Protein AF-A0A2V7C2C8-F1 (afdb_monomer)

Structure (mmCIF, N/CA/C/O backbone):
data_AF-A0A2V7C2C8-F1
#
_entry.id   AF-A0A2V7C2C8-F1
#
loop_
_atom_site.group_PDB
_atom_site.id
_atom_site.type_symbol
_atom_site.label_atom_id
_atom_site.label_alt_id
_atom_site.label_comp_id
_atom_site.label_asym_id
_atom_site.label_entity_id
_atom_site.label_seq_id
_atom_site.pdbx_PDB_ins_code
_atom_site.Cartn_x
_atom_site.Cartn_y
_atom_site.Cartn_z
_atom_site.occupancy
_atom_site.B_iso_or_equiv
_atom_site.auth_seq_id
_atom_site.auth_comp_id
_atom_site.auth_asym_id
_atom_site.auth_atom_id
_atom_site.pdbx_PDB_model_num
ATOM 1 N N . MET A 1 1 ? 6.332 11.105 14.407 1.00 65.50 1 MET A N 1
ATOM 2 C CA . MET A 1 1 ? 6.273 10.131 13.299 1.00 65.50 1 MET A CA 1
ATOM 3 C C . MET A 1 1 ? 6.713 8.803 13.878 1.00 65.50 1 MET A C 1
ATOM 5 O O . MET A 1 1 ? 7.589 8.826 14.725 1.00 65.50 1 MET A O 1
ATOM 9 N N . ASP A 1 2 ? 6.034 7.706 13.558 1.00 80.69 2 ASP A N 1
ATOM 10 C CA . ASP A 1 2 ? 6.266 6.426 14.240 1.00 80.69 2 ASP A CA 1
ATOM 11 C C . ASP A 1 2 ? 7.515 5.708 13.694 1.00 80.69 2 ASP A C 1
ATOM 13 O O . ASP A 1 2 ? 7.737 5.740 12.480 1.00 80.69 2 ASP A O 1
ATOM 17 N N . SER A 1 3 ? 8.295 5.022 14.538 1.00 82.50 3 SER A N 1
ATOM 18 C CA . SER A 1 3 ? 9.569 4.382 14.150 1.00 82.50 3 SER A CA 1
ATOM 19 C C . SER A 1 3 ? 9.413 3.354 13.022 1.00 82.50 3 SER A C 1
ATOM 21 O O . SER A 1 3 ? 10.295 3.199 12.172 1.00 82.50 3 SER A O 1
ATOM 23 N N . ALA A 1 4 ? 8.265 2.670 12.970 1.00 82.75 4 ALA A N 1
ATOM 24 C CA . ALA A 1 4 ? 7.927 1.751 11.883 1.00 82.75 4 ALA A CA 1
ATOM 25 C C . ALA A 1 4 ? 7.763 2.482 10.537 1.00 82.75 4 ALA A C 1
ATOM 27 O O . ALA A 1 4 ? 8.143 1.970 9.486 1.00 82.75 4 ALA A O 1
ATOM 28 N N . THR A 1 5 ? 7.242 3.709 10.573 1.00 84.44 5 THR A N 1
ATOM 29 C CA . THR A 1 5 ? 7.073 4.558 9.387 1.00 84.44 5 THR A CA 1
ATOM 30 C C . THR A 1 5 ? 8.417 5.076 8.882 1.00 84.44 5 THR A C 1
ATOM 32 O O . THR A 1 5 ? 8.663 5.079 7.679 1.00 84.44 5 THR A O 1
ATOM 35 N N . GLU A 1 6 ? 9.300 5.499 9.787 1.00 85.75 6 GLU A N 1
ATOM 36 C CA . GLU A 1 6 ? 10.638 5.984 9.427 1.00 85.75 6 GLU A CA 1
ATOM 37 C C . GLU A 1 6 ? 11.495 4.870 8.819 1.00 85.75 6 GLU A C 1
ATOM 39 O O . GLU A 1 6 ? 12.156 5.077 7.801 1.00 85.75 6 GLU A O 1
ATOM 44 N N . THR A 1 7 ? 11.412 3.664 9.386 1.00 86.31 7 THR A N 1
ATOM 45 C CA . THR A 1 7 ? 12.109 2.480 8.869 1.00 86.31 7 THR A CA 1
ATOM 46 C C . THR A 1 7 ? 11.600 2.108 7.477 1.00 86.31 7 THR A C 1
ATOM 48 O O . THR A 1 7 ? 12.404 1.888 6.574 1.00 86.31 7 THR A O 1
ATOM 51 N N . LEU A 1 8 ? 10.278 2.117 7.271 1.00 85.00 8 LEU A N 1
ATOM 52 C CA . LEU A 1 8 ? 9.682 1.851 5.962 1.00 85.00 8 LEU A CA 1
ATOM 53 C C . LEU A 1 8 ? 10.114 2.888 4.917 1.00 85.00 8 LEU A C 1
ATOM 55 O O . LEU A 1 8 ? 10.478 2.527 3.804 1.00 85.00 8 LEU A O 1
ATOM 59 N N . LEU A 1 9 ? 10.108 4.179 5.254 1.00 86.06 9 LEU A N 1
ATOM 60 C CA . LEU A 1 9 ? 10.527 5.219 4.311 1.00 86.06 9 LEU A CA 1
ATOM 61 C 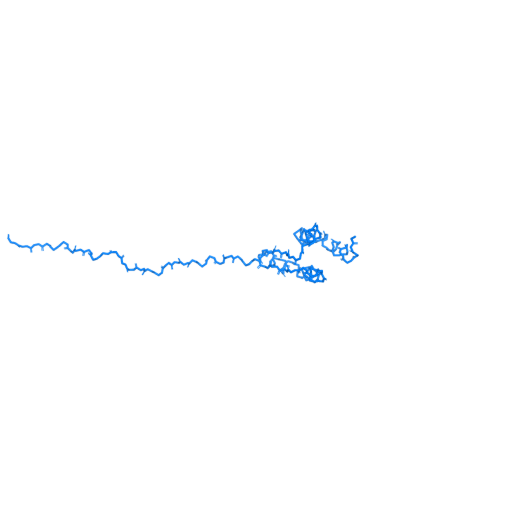C . LEU A 1 9 ? 12.008 5.134 3.948 1.00 86.06 9 LEU A C 1
ATOM 63 O O . LEU A 1 9 ? 12.352 5.426 2.804 1.00 86.06 9 LEU A O 1
ATOM 67 N N . ARG A 1 10 ? 12.858 4.722 4.892 1.00 84.94 10 ARG A N 1
ATOM 68 C CA . ARG A 1 10 ? 14.282 4.487 4.644 1.00 84.94 10 ARG A CA 1
ATOM 69 C C . ARG A 1 10 ? 14.502 3.292 3.718 1.00 84.94 10 ARG A C 1
ATOM 71 O O . ARG A 1 10 ? 15.325 3.368 2.814 1.00 84.94 10 ARG A O 1
ATOM 78 N N . ASP A 1 11 ? 13.740 2.217 3.900 1.00 82.88 11 ASP A N 1
ATOM 79 C CA . ASP A 1 11 ? 13.792 1.038 3.025 1.00 82.88 11 ASP A CA 1
ATOM 80 C C . ASP A 1 11 ? 13.317 1.358 1.592 1.00 82.88 11 ASP A C 1
ATOM 82 O O . ASP A 1 11 ? 13.898 0.917 0.595 1.00 82.88 11 ASP A O 1
ATOM 86 N N . LEU A 1 12 ? 12.308 2.231 1.487 1.00 81.50 12 LEU A N 1
ATOM 87 C CA . LEU A 1 12 ? 11.779 2.752 0.225 1.00 81.50 12 LEU A CA 1
ATOM 88 C C . LEU A 1 12 ? 12.661 3.823 -0.430 1.00 81.50 12 LEU A C 1
ATOM 90 O O . LEU A 1 12 ? 12.382 4.223 -1.560 1.00 81.50 12 LEU A O 1
ATOM 94 N N . GLU A 1 13 ? 13.713 4.299 0.234 1.00 74.62 13 GLU A N 1
ATOM 95 C CA . GLU A 1 13 ? 14.609 5.324 -0.309 1.00 74.62 13 GLU A CA 1
ATOM 96 C C . GLU A 1 13 ? 15.379 4.820 -1.544 1.00 74.62 13 GLU A C 1
ATOM 98 O O . GLU A 1 13 ? 15.704 5.602 -2.433 1.00 74.62 13 GLU A O 1
ATOM 103 N N . ALA A 1 14 ? 15.570 3.500 -1.639 1.00 67.00 14 ALA A N 1
ATOM 104 C CA . ALA A 1 14 ? 16.180 2.803 -2.772 1.00 67.00 14 ALA A CA 1
ATOM 105 C C . ALA A 1 14 ? 15.155 2.183 -3.755 1.00 67.00 14 ALA A C 1
ATOM 107 O O . ALA A 1 14 ? 15.517 1.325 -4.559 1.00 67.00 14 ALA A O 1
ATOM 108 N N . SER A 1 15 ? 13.877 2.562 -3.664 1.00 63.09 15 SER A N 1
ATOM 109 C CA . SER A 1 15 ? 12.746 1.984 -4.411 1.00 63.09 15 SER A CA 1
ATOM 110 C C . SER A 1 15 ? 12.119 3.011 -5.371 1.00 63.09 15 SER A C 1
ATOM 112 O O . SER A 1 15 ? 12.317 4.217 -5.176 1.00 63.09 15 SER A O 1
ATOM 114 N N . PRO A 1 16 ? 11.345 2.599 -6.400 1.00 64.81 16 PRO A N 1
ATOM 115 C CA . PRO A 1 16 ? 10.576 3.508 -7.248 1.00 64.81 16 PRO A CA 1
ATOM 116 C C . PRO A 1 16 ? 9.803 4.569 -6.454 1.00 64.81 16 PRO A C 1
ATOM 118 O O . PRO A 1 16 ? 9.095 4.285 -5.483 1.00 64.81 16 PRO A O 1
ATOM 121 N N . THR A 1 17 ? 9.923 5.818 -6.914 1.00 71.00 17 THR A N 1
ATOM 122 C CA . THR A 1 17 ? 9.422 7.038 -6.264 1.00 71.00 17 THR A CA 1
ATOM 123 C C . THR A 1 17 ? 7.935 6.970 -5.883 1.00 71.00 17 THR A C 1
ATOM 125 O O . THR A 1 17 ? 7.505 7.646 -4.947 1.00 71.00 17 THR A O 1
ATOM 128 N N . ASP A 1 18 ? 7.143 6.147 -6.568 1.00 80.81 18 ASP A N 1
ATOM 129 C CA . ASP A 1 18 ? 5.699 6.039 -6.367 1.00 80.81 18 ASP A CA 1
ATOM 130 C C . ASP A 1 18 ? 5.293 5.346 -5.055 1.00 80.81 18 ASP A C 1
ATOM 132 O O . ASP A 1 18 ? 4.362 5.817 -4.401 1.00 80.81 18 ASP A O 1
ATOM 136 N N . LEU A 1 19 ? 6.018 4.319 -4.583 1.00 84.94 19 LEU A N 1
ATOM 137 C CA . LEU A 1 19 ? 5.715 3.670 -3.292 1.00 84.94 19 LEU A CA 1
ATOM 138 C C . LEU A 1 19 ? 5.969 4.618 -2.114 1.00 84.94 19 LEU A C 1
ATOM 140 O O . LEU A 1 19 ? 5.164 4.718 -1.187 1.00 84.94 19 LEU A O 1
ATOM 144 N N . ARG A 1 20 ? 7.064 5.382 -2.174 1.00 86.38 20 ARG A N 1
ATOM 145 C CA . ARG A 1 20 ? 7.372 6.403 -1.165 1.00 86.38 20 ARG A CA 1
ATOM 146 C C . ARG A 1 20 ? 6.309 7.502 -1.154 1.00 86.38 20 ARG A C 1
ATOM 148 O O . ARG A 1 20 ? 5.830 7.882 -0.086 1.00 86.38 20 ARG A O 1
ATOM 155 N N . LYS A 1 21 ? 5.899 7.985 -2.333 1.00 84.25 21 LYS A N 1
ATOM 156 C CA . LYS A 1 21 ? 4.808 8.965 -2.469 1.00 84.25 21 LYS A CA 1
ATOM 157 C C . LYS A 1 21 ? 3.493 8.438 -1.895 1.00 84.25 21 LYS A C 1
ATOM 159 O O . LYS A 1 21 ? 2.775 9.211 -1.261 1.00 84.25 21 LYS A O 1
ATOM 164 N N . LEU A 1 22 ? 3.194 7.149 -2.066 1.00 84.94 22 LEU A N 1
ATOM 165 C CA . LEU A 1 22 ? 2.003 6.511 -1.505 1.00 84.94 22 LEU A CA 1
ATOM 166 C C . LEU A 1 22 ? 2.002 6.576 0.029 1.00 84.94 22 LEU A C 1
ATOM 168 O O . LEU A 1 22 ? 1.038 7.062 0.620 1.00 84.94 22 LEU A O 1
ATOM 172 N N . VAL A 1 23 ? 3.102 6.163 0.670 1.00 85.25 23 VAL A N 1
ATOM 173 C CA . VAL A 1 23 ? 3.252 6.194 2.138 1.00 85.25 23 VAL A CA 1
ATOM 174 C C . VAL A 1 23 ? 3.158 7.625 2.673 1.00 85.25 23 VAL A C 1
ATOM 176 O O . VAL A 1 23 ? 2.431 7.883 3.632 1.00 85.25 23 VAL A O 1
ATOM 179 N N . VAL A 1 24 ? 3.822 8.585 2.025 1.00 85.31 24 VAL A N 1
ATOM 180 C CA . VAL A 1 24 ? 3.743 10.007 2.407 1.00 85.31 24 VAL A CA 1
ATOM 181 C C . VAL A 1 24 ? 2.314 10.545 2.269 1.00 85.31 24 VAL A C 1
ATOM 183 O O . VAL A 1 24 ? 1.826 11.236 3.164 1.00 85.31 24 VAL A O 1
ATOM 186 N N . SER A 1 25 ? 1.606 10.179 1.199 1.00 83.19 25 SER A N 1
ATOM 187 C CA . SER A 1 25 ? 0.212 10.587 0.978 1.00 83.19 25 SER A CA 1
ATOM 188 C C . SER A 1 25 ? -0.739 9.988 2.020 1.00 83.19 25 SER A C 1
ATOM 190 O O . SER A 1 25 ? -1.661 10.668 2.474 1.00 83.19 25 SER A O 1
ATOM 192 N N . ALA A 1 26 ? -0.492 8.741 2.437 1.00 83.12 26 ALA A N 1
ATOM 193 C CA . ALA A 1 26 ? -1.222 8.068 3.510 1.00 83.12 26 ALA A CA 1
ATOM 194 C C . ALA A 1 26 ? -1.035 8.762 4.868 1.00 83.12 26 ALA A C 1
ATOM 196 O O . ALA A 1 26 ? -1.962 8.827 5.673 1.00 83.12 26 ALA A O 1
ATOM 197 N N . LEU A 1 27 ? 0.171 9.271 5.139 1.00 81.00 27 LEU A N 1
ATOM 198 C CA . LEU A 1 27 ? 0.494 9.997 6.371 1.00 81.00 27 LEU A CA 1
ATOM 199 C C . LEU A 1 27 ? -0.164 11.373 6.418 1.00 81.00 27 LEU A C 1
ATOM 201 O O . LEU A 1 27 ? -0.730 11.745 7.439 1.00 81.00 27 LEU A O 1
ATOM 205 N N . TRP A 1 28 ? -0.096 12.122 5.319 1.00 76.94 28 TRP A N 1
ATOM 206 C CA . TRP A 1 28 ? -0.470 13.537 5.306 1.00 76.94 28 TRP A CA 1
ATOM 207 C C . TRP A 1 28 ? -1.956 13.814 5.514 1.00 76.94 28 TRP A C 1
ATOM 209 O O . TRP A 1 28 ? -2.315 14.913 5.925 1.00 76.94 28 TRP A O 1
ATOM 219 N N . ARG A 1 29 ? -2.834 12.862 5.195 1.00 65.38 29 ARG A N 1
ATOM 220 C CA . ARG A 1 29 ? -4.285 13.087 5.250 1.00 65.38 29 ARG A CA 1
ATOM 221 C C . ARG A 1 29 ? -5.027 12.213 6.256 1.00 65.38 29 ARG A C 1
ATOM 223 O O . ARG A 1 29 ? -6.252 12.242 6.223 1.00 65.38 29 ARG A O 1
ATOM 230 N N . ASP A 1 30 ? -4.310 11.428 7.066 1.00 67.94 30 ASP A N 1
ATOM 231 C CA . ASP A 1 30 ? -4.893 10.406 7.954 1.00 67.94 30 ASP A CA 1
ATOM 232 C C . ASP A 1 30 ? -6.034 9.638 7.260 1.00 67.94 30 ASP A C 1
ATOM 234 O O . ASP A 1 30 ? -7.163 9.505 7.728 1.00 67.94 30 ASP A O 1
ATOM 238 N N . ARG A 1 31 ? -5.775 9.259 6.004 1.00 68.94 31 ARG A N 1
ATOM 239 C CA . ARG A 1 31 ? -6.807 8.708 5.134 1.00 68.94 31 ARG A CA 1
ATOM 240 C C . ARG A 1 31 ? -7.083 7.283 5.572 1.00 68.94 31 ARG A C 1
ATOM 242 O O . ARG A 1 31 ? -6.210 6.432 5.469 1.00 68.94 31 ARG A O 1
ATOM 249 N N . SER A 1 32 ? -8.332 7.008 5.923 1.00 79.69 32 SER A N 1
ATOM 250 C CA . SER A 1 32 ? -8.837 5.649 6.136 1.00 79.69 32 SER A CA 1
ATOM 251 C C . SER A 1 32 ? -8.925 4.823 4.847 1.00 79.69 32 SER A C 1
ATOM 253 O O . SER A 1 32 ? -9.123 3.612 4.903 1.00 79.69 32 SER A O 1
ATOM 255 N N . SER A 1 33 ? -8.778 5.446 3.673 1.00 82.81 33 SE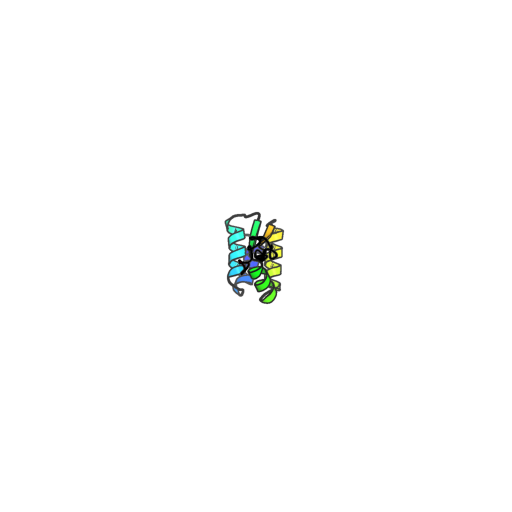R A N 1
ATOM 256 C CA . SER A 1 33 ? -8.790 4.757 2.381 1.00 82.81 33 SER A CA 1
ATOM 257 C C . SER A 1 33 ? -7.866 5.405 1.354 1.00 82.81 33 SER A C 1
ATOM 259 O O . SER A 1 33 ? -7.769 6.633 1.260 1.00 82.81 33 SER A O 1
ATOM 261 N N . ILE A 1 34 ? -7.195 4.565 0.566 1.00 86.19 34 ILE A N 1
ATOM 262 C CA . ILE A 1 34 ? -6.321 4.983 -0.529 1.00 86.19 34 ILE A CA 1
ATOM 263 C C . ILE A 1 34 ? -6.696 4.220 -1.782 1.00 86.19 34 ILE A C 1
ATOM 265 O O . ILE A 1 34 ? -6.816 2.996 -1.780 1.00 86.19 34 ILE A O 1
ATOM 269 N N . THR A 1 35 ? -6.852 4.969 -2.861 1.00 87.88 35 THR A N 1
ATOM 270 C CA . THR A 1 35 ? -7.178 4.435 -4.171 1.00 87.88 35 THR A CA 1
ATOM 271 C C . THR A 1 35 ? -5.906 4.296 -5.003 1.00 87.88 35 THR A C 1
ATOM 273 O O . THR A 1 35 ? -5.151 5.258 -5.130 1.00 87.88 35 THR A O 1
ATOM 276 N N . ILE A 1 36 ? -5.661 3.105 -5.549 1.00 88.00 36 ILE A N 1
ATOM 277 C CA . ILE A 1 36 ? -4.454 2.765 -6.312 1.00 88.00 36 ILE A CA 1
ATOM 278 C C . ILE A 1 36 ? -4.871 2.174 -7.656 1.00 88.00 36 ILE A C 1
ATOM 280 O O . ILE A 1 36 ? -5.703 1.273 -7.702 1.00 88.00 36 ILE A O 1
ATOM 284 N N . GLU A 1 37 ? -4.286 2.650 -8.751 1.00 87.38 37 GLU A N 1
ATOM 285 C CA . GLU A 1 37 ? -4.485 2.048 -10.072 1.00 87.38 37 GLU A CA 1
ATOM 286 C C . GLU A 1 37 ? -3.937 0.615 -10.098 1.00 87.38 37 GLU A C 1
ATOM 288 O O . GLU A 1 37 ? -2.812 0.358 -9.669 1.00 87.38 37 GLU A O 1
ATOM 293 N N . SER A 1 38 ? -4.709 -0.334 -10.628 1.00 86.50 38 SER A N 1
ATOM 294 C CA . SER A 1 38 ? -4.259 -1.734 -10.735 1.00 86.50 38 SER A CA 1
ATOM 295 C C . SER A 1 38 ? -3.006 -1.905 -11.592 1.00 86.50 38 SER A C 1
ATOM 297 O O . SER A 1 38 ? -2.231 -2.817 -11.329 1.00 86.50 38 SER A O 1
ATOM 299 N N . GLU A 1 39 ? -2.757 -1.019 -12.561 1.00 85.06 39 GLU A N 1
ATOM 300 C CA . GLU A 1 39 ? -1.502 -1.020 -13.321 1.00 85.06 39 GLU A CA 1
ATOM 301 C C . GLU A 1 39 ? -0.295 -0.705 -12.425 1.00 85.06 39 GLU A C 1
ATOM 303 O O . GLU A 1 39 ? 0.752 -1.340 -12.549 1.00 85.06 39 GLU A O 1
ATOM 308 N N . ALA A 1 40 ? -0.453 0.218 -11.470 1.00 86.25 40 ALA A N 1
ATOM 309 C CA . ALA A 1 40 ? 0.594 0.535 -10.504 1.00 86.25 40 ALA A CA 1
ATOM 310 C C . ALA A 1 40 ? 0.849 -0.647 -9.559 1.00 86.25 40 ALA A C 1
ATOM 312 O O . ALA A 1 40 ? 2.004 -1.000 -9.332 1.00 86.25 40 ALA A O 1
ATOM 313 N N . VAL A 1 41 ? -0.215 -1.310 -9.086 1.00 86.69 41 VAL A N 1
ATOM 314 C CA . VAL A 1 41 ? -0.096 -2.534 -8.274 1.00 86.69 41 VAL A CA 1
ATOM 315 C C . VAL A 1 41 ? 0.647 -3.622 -9.049 1.00 86.69 41 VAL A C 1
ATOM 317 O O . VAL A 1 41 ? 1.657 -4.121 -8.562 1.00 86.69 41 VAL A O 1
ATOM 320 N N . ALA A 1 42 ? 0.224 -3.920 -10.280 1.00 87.94 42 ALA A N 1
ATOM 321 C CA . ALA A 1 42 ? 0.859 -4.937 -11.117 1.00 87.94 42 ALA A CA 1
ATOM 322 C C . ALA A 1 42 ? 2.334 -4.615 -11.408 1.00 87.94 42 ALA A C 1
ATOM 324 O O . ALA A 1 42 ? 3.179 -5.510 -11.457 1.00 87.94 42 ALA A O 1
ATOM 325 N N . ARG A 1 43 ? 2.667 -3.328 -11.578 1.00 86.38 43 ARG A N 1
ATOM 326 C CA . ARG A 1 43 ? 4.052 -2.882 -11.728 1.00 86.38 43 ARG A CA 1
ATOM 327 C C . ARG A 1 43 ? 4.863 -3.154 -10.463 1.00 86.38 43 ARG A C 1
ATOM 329 O O . ARG A 1 43 ? 5.953 -3.700 -10.573 1.00 86.38 43 ARG A O 1
ATOM 336 N N . TRP A 1 44 ? 4.357 -2.801 -9.283 1.00 89.00 44 TRP A N 1
ATOM 337 C CA . TRP A 1 44 ? 5.083 -3.011 -8.026 1.00 89.00 44 TRP A CA 1
ATOM 338 C C . TRP A 1 44 ? 5.216 -4.486 -7.657 1.00 89.00 44 TRP A C 1
ATOM 340 O O . TRP A 1 44 ? 6.270 -4.890 -7.180 1.00 89.00 44 TRP A O 1
ATOM 350 N N . GLU A 1 45 ? 4.199 -5.302 -7.934 1.00 88.50 45 GLU A N 1
ATOM 351 C CA . GLU A 1 45 ? 4.275 -6.758 -7.771 1.00 88.50 45 GLU A CA 1
ATOM 352 C C . GLU A 1 45 ? 5.362 -7.387 -8.651 1.00 88.50 45 GLU A C 1
ATOM 354 O O . GLU A 1 45 ? 5.971 -8.380 -8.259 1.00 88.50 45 GLU A O 1
ATOM 359 N N . ARG A 1 46 ? 5.630 -6.807 -9.826 1.00 85.88 46 ARG A N 1
ATOM 360 C CA . ARG A 1 46 ? 6.653 -7.302 -10.752 1.00 85.88 46 ARG A CA 1
ATOM 361 C C . ARG A 1 46 ? 8.054 -6.774 -10.447 1.00 85.88 46 ARG A C 1
ATOM 363 O O . ARG A 1 46 ? 9.000 -7.552 -10.494 1.00 85.88 46 ARG A O 1
ATOM 370 N N . ASP A 1 47 ? 8.190 -5.472 -10.206 1.00 85.88 47 ASP A N 1
ATOM 371 C CA . ASP A 1 47 ? 9.490 -4.821 -9.998 1.00 85.88 47 ASP A CA 1
ATOM 372 C C . ASP A 1 47 ? 10.034 -5.075 -8.577 1.00 85.88 47 ASP A C 1
ATOM 374 O O . ASP A 1 47 ? 11.190 -5.460 -8.422 1.00 85.88 47 ASP A O 1
ATOM 378 N N . ASP A 1 48 ? 9.203 -4.927 -7.537 1.00 84.06 48 ASP A N 1
ATOM 379 C CA . ASP A 1 48 ? 9.632 -4.978 -6.131 1.00 84.06 48 ASP A CA 1
ATOM 380 C C . ASP A 1 48 ? 8.543 -5.593 -5.213 1.00 84.06 48 ASP A C 1
ATOM 382 O O . ASP A 1 48 ? 8.001 -4.917 -4.325 1.00 84.06 48 ASP A O 1
ATOM 386 N N . PRO A 1 49 ? 8.231 -6.899 -5.350 1.00 87.19 49 PRO A N 1
ATOM 387 C CA . PRO A 1 49 ? 7.150 -7.542 -4.594 1.00 87.19 49 PRO A CA 1
ATOM 388 C C . PRO A 1 49 ? 7.358 -7.494 -3.074 1.00 87.19 49 PRO A C 1
ATOM 390 O O . PRO A 1 49 ? 6.400 -7.362 -2.314 1.00 87.19 49 PRO A O 1
ATOM 393 N N . HIS A 1 50 ? 8.612 -7.556 -2.618 1.00 87.81 50 HIS A N 1
ATOM 394 C CA . HIS A 1 50 ? 8.952 -7.545 -1.192 1.00 87.81 50 HIS A CA 1
ATOM 395 C C . HIS A 1 50 ? 8.625 -6.192 -0.553 1.00 87.81 50 HIS A C 1
ATOM 397 O O . HIS A 1 50 ? 8.012 -6.127 0.512 1.00 87.81 50 HIS A O 1
ATOM 403 N N . ARG A 1 51 ? 8.986 -5.096 -1.227 1.00 86.19 51 ARG A N 1
ATOM 404 C CA . ARG A 1 51 ? 8.710 -3.743 -0.736 1.00 86.19 51 ARG A CA 1
ATOM 405 C C . ARG A 1 51 ? 7.231 -3.410 -0.826 1.00 86.19 51 ARG A C 1
ATOM 407 O O . ARG A 1 51 ? 6.696 -2.782 0.085 1.00 86.19 51 ARG A O 1
ATOM 414 N N . TRP A 1 52 ? 6.560 -3.862 -1.885 1.00 90.00 52 TRP A N 1
ATOM 415 C CA . TRP A 1 52 ? 5.113 -3.730 -1.993 1.00 90.00 52 TRP A CA 1
ATOM 416 C C . TRP A 1 52 ? 4.387 -4.425 -0.834 1.00 90.00 52 TRP A C 1
ATOM 418 O O . TRP A 1 52 ? 3.538 -3.804 -0.195 1.00 90.00 52 TRP A O 1
ATOM 428 N N . ALA A 1 53 ? 4.777 -5.656 -0.487 1.00 89.94 53 ALA A N 1
ATOM 429 C CA . ALA A 1 53 ? 4.212 -6.376 0.653 1.00 89.94 53 ALA A CA 1
ATOM 430 C C . ALA A 1 53 ? 4.415 -5.624 1.982 1.00 89.94 53 ALA A C 1
ATOM 432 O O . ALA A 1 53 ? 3.472 -5.493 2.764 1.00 89.94 53 ALA A O 1
ATOM 433 N N . SER A 1 54 ? 5.604 -5.055 2.214 1.00 90.25 54 SER A N 1
ATOM 434 C CA . SER A 1 54 ? 5.885 -4.235 3.404 1.00 90.25 54 SER A CA 1
ATOM 435 C C . SER A 1 54 ? 5.005 -2.983 3.480 1.00 90.25 54 SER A C 1
ATOM 437 O O . SER A 1 54 ? 4.472 -2.660 4.543 1.00 90.25 54 SER A O 1
ATOM 439 N N . VAL A 1 55 ? 4.797 -2.292 2.354 1.00 89.44 55 VAL A N 1
ATOM 440 C CA . VAL A 1 55 ? 3.903 -1.123 2.279 1.00 89.44 55 VAL A CA 1
ATOM 441 C C . VAL A 1 55 ? 2.451 -1.523 2.527 1.00 89.44 55 VAL A C 1
ATOM 443 O O . VAL A 1 55 ? 1.749 -0.847 3.279 1.00 89.44 55 VAL A O 1
ATOM 446 N N . GLN A 1 56 ? 2.000 -2.632 1.941 1.00 90.00 56 GLN A N 1
ATOM 447 C CA . GLN A 1 56 ? 0.646 -3.145 2.127 1.00 90.00 56 GLN A CA 1
ATOM 448 C C . GLN A 1 56 ? 0.385 -3.524 3.591 1.00 90.00 56 GLN A C 1
ATOM 450 O O . GLN A 1 56 ? -0.618 -3.098 4.162 1.00 90.00 56 GLN A O 1
ATOM 455 N N . ALA A 1 57 ? 1.307 -4.251 4.227 1.00 90.75 57 ALA A N 1
ATOM 456 C CA . ALA A 1 57 ? 1.209 -4.608 5.640 1.00 90.75 57 ALA A CA 1
ATOM 457 C C . ALA A 1 57 ? 1.161 -3.366 6.543 1.00 90.75 57 ALA A C 1
ATOM 459 O O . ALA A 1 57 ? 0.346 -3.294 7.465 1.00 90.75 57 ALA A O 1
ATOM 460 N N . TRP A 1 58 ? 1.984 -2.355 6.252 1.00 91.06 58 TRP A N 1
ATOM 461 C CA . TRP A 1 58 ? 1.981 -1.097 6.997 1.00 91.06 58 TRP A CA 1
ATOM 462 C C . TRP A 1 58 ? 0.668 -0.313 6.835 1.00 91.06 58 TRP A C 1
ATOM 464 O O . TRP A 1 58 ? 0.140 0.204 7.821 1.00 91.06 58 TRP A O 1
ATOM 474 N N . LEU A 1 59 ? 0.099 -0.262 5.623 1.00 88.81 59 LEU A N 1
ATOM 475 C CA . LEU A 1 59 ? -1.201 0.372 5.370 1.00 88.81 59 LEU A CA 1
ATOM 476 C C . LEU A 1 59 ? -2.322 -0.320 6.157 1.00 88.81 59 LEU A C 1
ATOM 478 O O . LEU A 1 59 ? -3.097 0.348 6.841 1.00 88.81 59 LEU A O 1
ATOM 482 N N . LEU A 1 60 ? -2.366 -1.653 6.117 1.00 87.81 60 LEU A N 1
ATOM 483 C CA . LEU A 1 60 ? -3.365 -2.448 6.834 1.00 87.81 60 LEU A CA 1
ATOM 484 C C . LEU A 1 60 ? -3.233 -2.313 8.356 1.00 87.81 60 LEU A C 1
ATOM 486 O O . LEU A 1 60 ? -4.243 -2.185 9.044 1.00 87.81 60 LEU A O 1
ATOM 490 N N . SER A 1 61 ? -2.005 -2.270 8.879 1.00 88.06 61 SER A N 1
ATOM 491 C CA . SER A 1 61 ? -1.733 -2.062 10.310 1.00 88.06 61 SER A CA 1
ATOM 492 C C . SER A 1 61 ? -2.283 -0.724 10.826 1.00 88.06 61 SER A C 1
ATOM 494 O O . SER A 1 61 ? -2.741 -0.627 11.962 1.00 88.06 61 SER A O 1
ATOM 496 N N . ARG A 1 62 ? -2.328 0.307 9.970 1.00 84.56 62 ARG A N 1
ATOM 497 C CA . ARG A 1 62 ? -2.944 1.610 10.282 1.00 84.56 62 ARG A CA 1
ATOM 498 C C . ARG A 1 62 ? -4.453 1.662 10.018 1.00 84.56 62 ARG A C 1
ATOM 500 O O . ARG A 1 62 ? -5.046 2.729 10.135 1.00 84.56 62 ARG A O 1
ATOM 507 N N . GLY A 1 63 ? -5.080 0.545 9.646 1.00 85.94 63 GLY A N 1
ATOM 508 C CA . GLY A 1 63 ? -6.504 0.495 9.307 1.00 85.94 63 GLY A CA 1
ATOM 509 C C . GLY A 1 63 ? -6.845 1.183 7.983 1.00 85.94 63 GLY A C 1
ATOM 510 O O . GLY A 1 63 ? -7.997 1.554 7.757 1.00 85.94 63 GLY A O 1
ATOM 511 N N . VAL A 1 64 ? -5.860 1.376 7.100 1.00 87.44 64 VAL A N 1
ATOM 512 C CA . VAL A 1 64 ? -6.077 1.998 5.793 1.00 87.44 64 VAL A CA 1
ATOM 513 C C . VAL A 1 64 ? -6.599 0.955 4.811 1.00 87.44 64 VAL A C 1
ATOM 515 O O . VAL A 1 64 ? -5.948 -0.049 4.528 1.00 87.44 64 VAL A O 1
ATOM 518 N N . THR A 1 65 ? -7.769 1.222 4.240 1.00 86.94 65 THR A N 1
ATOM 519 C CA . THR A 1 65 ? -8.374 0.381 3.205 1.00 86.94 65 THR A CA 1
ATOM 520 C C . THR A 1 65 ? -7.752 0.685 1.843 1.00 86.94 65 THR A C 1
ATOM 5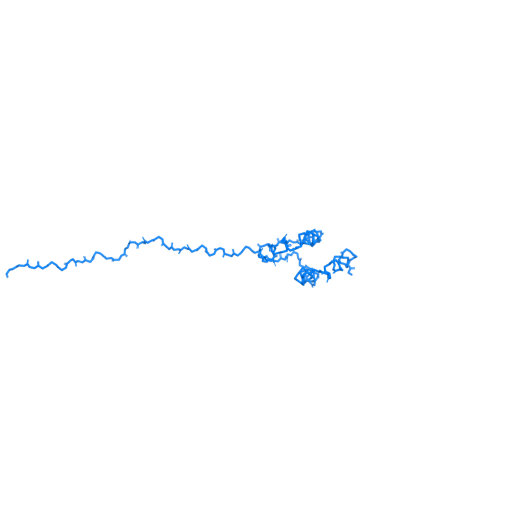22 O O . THR A 1 65 ? -7.798 1.821 1.367 1.00 86.94 65 THR A O 1
ATOM 525 N N . ILE A 1 66 ? -7.200 -0.334 1.186 1.00 87.56 66 ILE A N 1
ATOM 526 C CA . ILE A 1 66 ? -6.633 -0.211 -0.161 1.00 87.56 66 ILE A CA 1
ATOM 527 C C . ILE A 1 66 ? -7.728 -0.511 -1.187 1.00 87.56 66 ILE A C 1
ATOM 529 O O . ILE A 1 66 ? -8.236 -1.628 -1.260 1.00 87.56 66 ILE A O 1
ATOM 533 N N . MET A 1 67 ? -8.085 0.483 -1.996 1.00 87.12 67 MET A N 1
ATOM 534 C CA . MET A 1 67 ? -9.043 0.343 -3.089 1.00 87.12 67 MET A CA 1
ATOM 535 C C . MET A 1 67 ? -8.298 0.279 -4.417 1.00 87.12 67 MET A C 1
ATOM 537 O O . MET A 1 67 ? -7.742 1.277 -4.870 1.00 87.12 67 MET A O 1
ATOM 541 N N . VAL A 1 68 ? -8.303 -0.884 -5.061 1.00 87.38 68 VAL A N 1
ATOM 542 C CA . VAL A 1 68 ? -7.663 -1.043 -6.368 1.00 87.38 68 VAL A CA 1
ATOM 543 C C . VAL A 1 68 ? -8.639 -0.635 -7.473 1.00 87.38 68 VAL A C 1
ATOM 545 O O . VAL A 1 68 ? -9.679 -1.270 -7.660 1.00 87.38 68 VAL A O 1
ATOM 548 N N . LEU A 1 69 ? -8.303 0.414 -8.226 1.00 85.00 69 LEU A N 1
ATOM 549 C CA . LEU A 1 69 ? -9.018 0.781 -9.443 1.00 85.00 69 LEU A CA 1
ATOM 550 C C . LEU A 1 69 ? -8.657 -0.215 -10.532 1.00 85.00 69 LEU A C 1
ATOM 552 O O . LEU A 1 69 ? -7.550 -0.233 -11.076 1.00 85.00 69 LEU A O 1
ATOM 556 N N . ARG A 1 70 ? -9.620 -1.071 -10.857 1.00 76.56 70 ARG A N 1
ATOM 557 C CA . ARG A 1 70 ? -9.556 -1.847 -12.087 1.00 76.56 70 ARG A CA 1
ATOM 558 C C . ARG A 1 70 ? -9.747 -0.866 -13.249 1.00 76.56 70 ARG A C 1
ATOM 560 O O . ARG A 1 70 ? -10.708 -0.088 -13.183 1.00 76.56 70 ARG A O 1
ATOM 567 N N . PRO A 1 71 ? -8.903 -0.883 -14.304 1.00 65.06 71 PRO A N 1
ATOM 568 C CA . PRO A 1 71 ? -9.217 -0.154 -15.514 1.00 65.06 71 PRO A CA 1
ATOM 569 C C . PRO A 1 71 ? -10.614 -0.585 -15.906 1.00 65.06 71 PRO A C 1
ATOM 571 O O . PRO A 1 71 ? -10.951 -1.773 -15.869 1.00 65.06 71 PRO A O 1
ATOM 574 N N . ARG A 1 72 ? -11.455 0.396 -16.210 1.00 58.59 72 ARG A N 1
ATOM 575 C CA . ARG A 1 72 ? -12.780 0.124 -16.747 1.00 58.59 72 ARG A CA 1
ATOM 576 C C . ARG A 1 72 ? -12.480 -0.645 -18.013 1.00 58.59 72 ARG A C 1
ATOM 578 O O . ARG A 1 72 ? -11.962 -0.061 -18.960 1.00 58.59 72 ARG A O 1
ATOM 585 N N . SER A 1 73 ? -12.683 -1.959 -17.987 1.00 50.91 73 SER A N 1
ATOM 586 C CA . SER A 1 73 ? -12.712 -2.740 -19.202 1.00 50.91 73 SER A CA 1
ATOM 587 C C . SER A 1 73 ? -13.790 -2.041 -19.998 1.00 50.91 73 SER A C 1
ATOM 589 O O . SER A 1 73 ? -14.962 -2.092 -19.628 1.00 50.91 73 SER A O 1
ATOM 591 N N . SER A 1 74 ? -13.389 -1.264 -20.997 1.00 53.91 74 SER A N 1
ATOM 592 C CA . SER A 1 74 ? -14.277 -0.821 -22.044 1.00 53.91 74 SER A CA 1
ATOM 593 C C . SER A 1 74 ? -14.718 -2.121 -22.688 1.00 53.91 74 SER A C 1
ATOM 595 O O . SER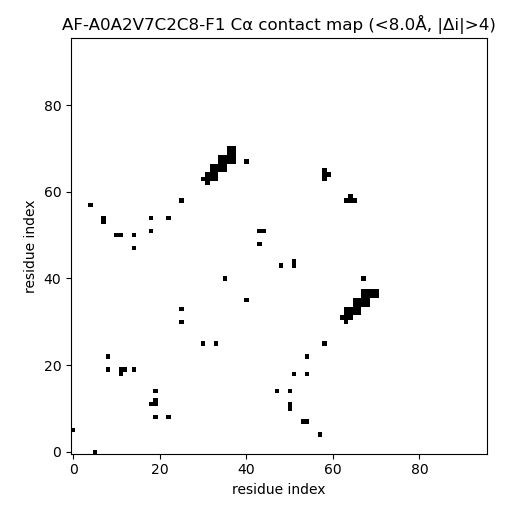 A 1 74 ? -14.108 -2.615 -23.630 1.00 53.91 74 SER A O 1
ATOM 597 N N . THR A 1 75 ? -15.741 -2.746 -22.104 1.00 55.81 75 THR A N 1
ATOM 598 C CA . THR A 1 75 ? -16.599 -3.666 -22.813 1.00 55.81 75 THR A CA 1
ATOM 599 C C . THR A 1 75 ? -17.087 -2.839 -23.975 1.00 55.81 75 THR A C 1
ATOM 601 O O . THR A 1 75 ? -17.963 -1.984 -23.835 1.00 55.81 75 THR A O 1
ATOM 604 N N . VAL A 1 76 ? -16.403 -3.023 -25.100 1.00 57.25 76 VAL A N 1
ATOM 605 C CA . VAL A 1 76 ? -16.903 -2.691 -26.410 1.00 57.25 76 VAL A CA 1
ATOM 606 C C . VAL A 1 76 ? -18.207 -3.468 -26.517 1.00 57.25 76 VAL A C 1
ATOM 608 O O . VAL A 1 76 ? -18.260 -4.637 -26.880 1.00 57.25 76 VAL A O 1
ATOM 611 N N . THR A 1 77 ? -19.295 -2.834 -26.096 1.00 55.59 77 THR A N 1
ATOM 612 C CA . THR A 1 77 ? -20.609 -3.196 -26.587 1.00 55.59 77 THR A CA 1
ATOM 613 C C . THR A 1 77 ? -20.604 -2.701 -28.021 1.00 55.59 77 THR A C 1
ATOM 615 O O . THR A 1 77 ? -21.095 -1.619 -28.325 1.00 55.59 77 THR A O 1
ATOM 618 N N . SER A 1 78 ? -19.985 -3.476 -28.914 1.00 59.09 78 SER A N 1
ATOM 619 C CA . SER A 1 78 ? -20.503 -3.547 -30.268 1.00 59.09 78 SER A CA 1
ATOM 620 C C . SER A 1 78 ? -21.950 -4.007 -30.094 1.00 59.09 78 SER A C 1
ATOM 622 O 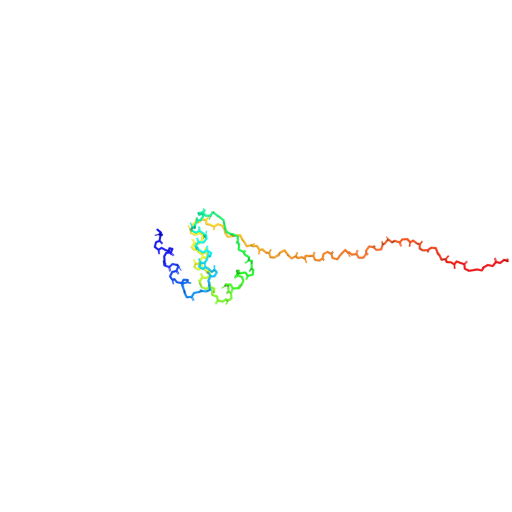O . SER A 1 78 ? -22.161 -5.110 -29.580 1.00 59.09 78 SER A O 1
ATOM 624 N N . PRO A 1 79 ? -22.960 -3.176 -30.406 1.00 66.12 79 PRO A N 1
ATOM 625 C CA . PRO A 1 79 ? -24.319 -3.683 -30.439 1.00 66.12 79 PRO A CA 1
ATOM 626 C C . PRO A 1 79 ? -24.331 -4.871 -31.415 1.00 66.12 79 PRO A C 1
ATOM 628 O O . PRO A 1 79 ? -23.700 -4.774 -32.474 1.00 66.12 79 PRO A O 1
ATOM 631 N N . PRO A 1 80 ? -24.995 -6.000 -31.092 1.00 55.66 80 PRO A N 1
ATOM 632 C CA . PRO A 1 80 ? -25.208 -7.023 -32.102 1.00 55.66 80 PRO A CA 1
ATOM 633 C C . PRO A 1 80 ? -25.932 -6.328 -33.249 1.00 55.66 80 PRO A C 1
ATOM 635 O O . PRO A 1 80 ? -26.863 -5.561 -32.993 1.00 55.66 80 PRO A O 1
ATOM 638 N N . ALA A 1 81 ? -25.452 -6.536 -34.474 1.00 59.97 81 ALA A N 1
ATOM 639 C CA . ALA A 1 81 ? -26.044 -6.012 -35.693 1.00 59.97 81 ALA A CA 1
ATOM 640 C C . ALA A 1 81 ? -27.565 -6.206 -35.644 1.00 59.97 81 ALA A C 1
ATOM 642 O O . ALA A 1 81 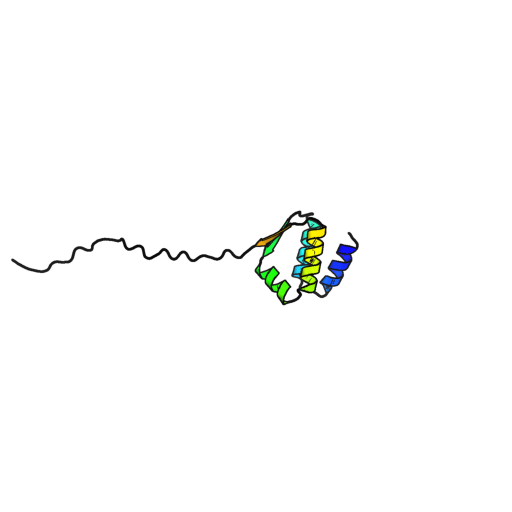? -28.079 -7.291 -35.911 1.00 59.97 81 ALA A O 1
ATOM 643 N N . ARG A 1 82 ? -28.294 -5.163 -35.238 1.00 49.03 82 ARG A N 1
ATOM 644 C CA . ARG A 1 82 ? -29.747 -5.178 -35.239 1.00 49.03 82 ARG A CA 1
ATOM 645 C C . ARG A 1 82 ? -30.151 -4.682 -36.611 1.00 49.03 82 ARG A C 1
ATOM 647 O O . ARG A 1 82 ? -30.336 -3.495 -36.844 1.00 49.03 82 ARG A O 1
ATOM 654 N N . THR A 1 83 ? -30.198 -5.643 -37.521 1.00 59.84 83 THR A N 1
ATOM 655 C CA . THR A 1 83 ? -31.192 -5.732 -38.585 1.00 59.84 83 THR A CA 1
ATOM 656 C C . THR A 1 83 ? -32.454 -4.942 -38.229 1.00 59.84 83 THR A C 1
ATOM 658 O O . THR A 1 83 ? -33.233 -5.386 -37.391 1.00 59.84 83 THR A O 1
ATOM 661 N N . SER A 1 84 ? -32.630 -3.752 -38.811 1.00 57.50 84 SER A N 1
ATOM 662 C CA . SER A 1 84 ? -33.919 -3.063 -39.015 1.00 57.50 84 SER A CA 1
ATOM 663 C C . SER A 1 84 ? -33.684 -1.652 -39.561 1.00 57.50 84 SER A C 1
ATOM 665 O O . SER A 1 84 ? -33.711 -0.683 -38.809 1.00 57.50 84 SER A O 1
ATOM 667 N N . GLN A 1 85 ? -33.511 -1.513 -40.876 1.00 49.75 85 GLN A N 1
ATOM 668 C CA . GLN A 1 85 ? -33.966 -0.291 -41.542 1.00 49.75 85 GLN A CA 1
ATOM 669 C C . GLN A 1 85 ? -34.503 -0.612 -42.944 1.00 49.75 85 GLN A C 1
ATOM 671 O O . GLN A 1 85 ? -33.757 -0.624 -43.912 1.00 49.75 85 GLN A O 1
ATOM 676 N N . GLY A 1 86 ? -35.817 -0.877 -42.987 1.00 50.44 86 GLY A N 1
ATOM 677 C CA . 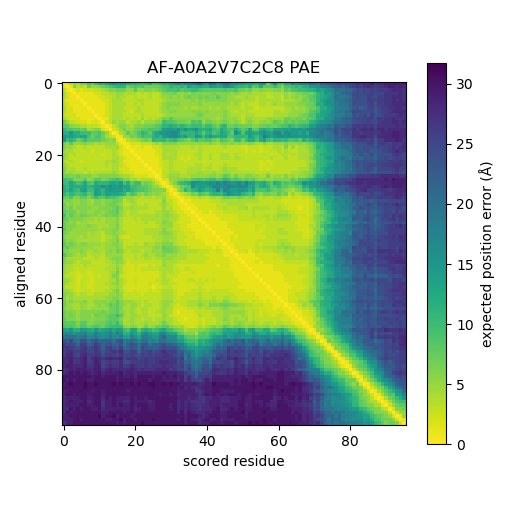GLY A 1 86 ? -36.700 -0.768 -44.156 1.00 50.44 86 GLY A CA 1
ATOM 678 C C . GLY A 1 86 ? -36.719 -1.959 -45.124 1.00 50.44 86 GLY A C 1
ATOM 679 O O . GLY A 1 86 ? -35.669 -2.307 -45.655 1.00 50.44 86 GLY A O 1
ATOM 680 N N . PRO A 1 87 ? -37.884 -2.567 -45.438 1.00 59.50 87 PRO A N 1
ATOM 681 C CA . PRO A 1 87 ? -38.000 -3.277 -46.702 1.00 59.50 87 PRO A CA 1
ATOM 682 C C . PRO A 1 87 ? -37.896 -2.223 -47.812 1.00 59.50 87 PRO A C 1
ATOM 684 O O . PRO A 1 87 ? -38.797 -1.404 -47.989 1.00 59.50 87 PRO A O 1
ATOM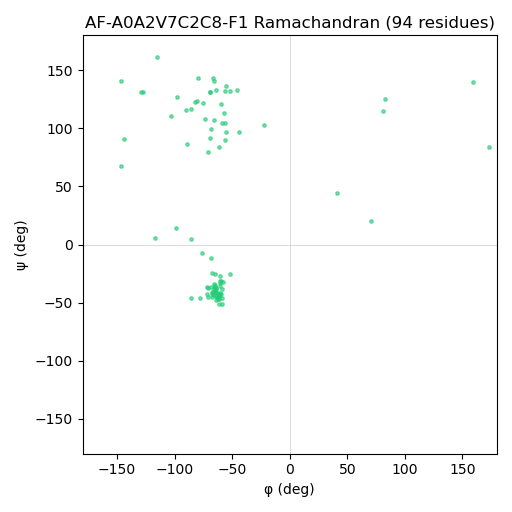 687 N N . GLU A 1 88 ? -36.766 -2.195 -48.510 1.00 57.84 88 GLU A N 1
ATOM 688 C CA . GLU A 1 88 ? -36.633 -1.483 -49.778 1.00 57.84 88 GLU A CA 1
ATOM 689 C C . GLU A 1 88 ? -37.666 -2.081 -50.755 1.00 57.84 88 GLU A C 1
ATOM 691 O O . GLU A 1 88 ? -37.661 -3.299 -50.964 1.00 57.84 88 GLU A O 1
ATOM 696 N N . PRO A 1 89 ? -38.609 -1.297 -51.311 1.00 69.75 89 PRO A N 1
ATOM 697 C CA . PRO A 1 89 ? -39.463 -1.811 -52.368 1.00 69.75 89 PRO A CA 1
ATOM 698 C C . PRO A 1 89 ? -38.595 -2.016 -53.619 1.00 69.75 89 PRO A C 1
ATOM 700 O O . PRO A 1 89 ? -37.856 -1.103 -53.995 1.00 69.75 89 PRO A O 1
ATOM 703 N N . PRO A 1 90 ? -38.661 -3.177 -54.295 1.00 71.62 90 PRO A N 1
ATOM 704 C CA . PRO A 1 90 ? -37.914 -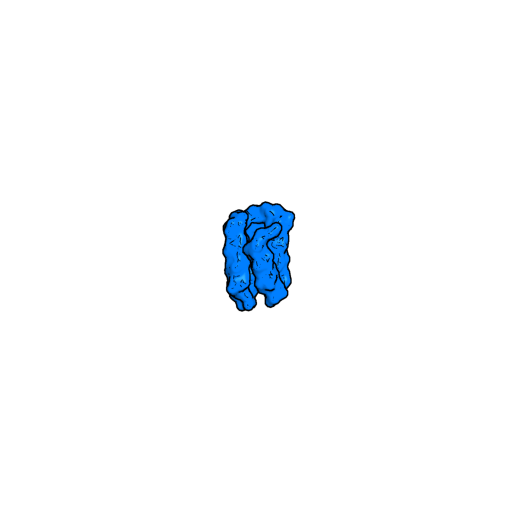3.354 -55.529 1.00 71.62 90 PRO A CA 1
ATOM 705 C C . PRO A 1 90 ? -38.475 -2.401 -56.596 1.00 71.62 90 PRO A C 1
ATOM 707 O O . PRO A 1 90 ? -39.701 -2.273 -56.710 1.00 71.62 90 PRO A O 1
ATOM 710 N N . PRO A 1 91 ? -37.635 -1.769 -57.436 1.00 59.19 91 PRO A N 1
ATOM 711 C CA . PRO A 1 91 ? -38.117 -1.190 -58.676 1.00 59.19 91 PRO A CA 1
ATOM 712 C C . PRO A 1 91 ? -38.512 -2.353 -59.593 1.00 59.19 91 PRO A C 1
ATOM 714 O O . PRO A 1 91 ? -37.691 -2.921 -60.312 1.00 59.19 91 PRO A O 1
ATOM 717 N N . ALA A 1 92 ? -39.781 -2.756 -59.526 1.00 54.22 92 ALA A N 1
ATOM 718 C CA . ALA A 1 92 ? -40.356 -3.702 -60.465 1.00 54.22 92 ALA A CA 1
ATOM 719 C C . ALA A 1 92 ? -40.434 -3.025 -61.838 1.00 54.22 92 ALA A C 1
ATOM 721 O O . ALA A 1 92 ? -41.325 -2.224 -62.121 1.00 54.22 92 ALA A O 1
ATOM 722 N N . GLY A 1 93 ? -39.456 -3.329 -62.684 1.00 63.66 93 GLY A N 1
ATOM 723 C CA . GLY A 1 93 ? -39.531 -3.033 -64.101 1.00 63.66 93 GLY A CA 1
ATOM 724 C C . GLY A 1 93 ? -40.622 -3.857 -64.796 1.00 63.66 93 GLY A C 1
ATOM 725 O O . GLY A 1 93 ? -40.762 -5.051 -64.546 1.00 63.66 93 GLY A O 1
ATOM 726 N N . MET A 1 94 ? -41.278 -3.194 -65.754 1.00 53.34 94 MET A N 1
ATOM 727 C CA . MET A 1 94 ? -41.978 -3.719 -66.941 1.00 53.34 94 MET A CA 1
ATOM 728 C C . MET A 1 94 ? -43.412 -4.278 -66.818 1.00 53.34 94 MET A C 1
ATOM 730 O O . MET A 1 94 ? -43.611 -5.390 -66.342 1.00 53.34 94 MET A O 1
ATOM 734 N N . ARG A 1 95 ? -44.385 -3.600 -67.461 1.00 44.50 95 ARG A N 1
ATOM 735 C CA . ARG A 1 95 ? -45.037 -3.983 -68.749 1.00 44.50 95 ARG A CA 1
ATOM 736 C C . ARG A 1 95 ? -46.407 -3.300 -68.934 1.00 44.50 95 ARG A C 1
ATOM 738 O O . ARG A 1 95 ? -47.201 -3.278 -68.000 1.00 44.50 95 ARG A O 1
ATOM 745 N N . GLY A 1 96 ? -46.692 -2.851 -70.162 1.00 47.38 96 GLY A N 1
ATOM 746 C CA . GLY A 1 96 ? -48.006 -2.389 -70.627 1.00 47.38 96 GLY A CA 1
ATOM 747 C C . GLY A 1 96 ? -47.890 -1.464 -71.820 1.00 47.38 96 GLY A C 1
ATOM 748 O O . GLY A 1 96 ? -48.023 -0.247 -71.593 1.00 47.38 96 GLY A O 1
#

Radius of gyration: 27.32 Å; Cα contacts (8 Å, |Δi|>4): 57; chains: 1; bounding box: 64×21×85 Å

Foldseek 3Di:
DDPLLVVLLVVCVPPPPVLNVQSVVCVPPVALEDEAEVVVVVVCCPPPVPSVVSSVVVCVVSNRHYHYDYPPPPPPCPPPPDDDDDDDDDPDDDDD

Solvent-accessible surface area (backbone atoms only — not comparable to full-atom values): 6119 Å² total; per-residue (Å²): 134,56,72,71,56,55,51,50,50,59,66,33,68,85,44,68,70,64,63,44,50,49,54,52,55,45,62,76,63,72,43,59,58,48,80,41,52,42,69,57,51,56,48,35,58,68,76,40,44,69,60,45,50,53,52,51,53,54,36,49,74,71,60,28,44,78,41,69,42,67,76,78,74,77,72,77,73,69,73,75,86,74,89,79,84,74,87,78,77,76,86,81,77,87,90,135

Mean predicted aligned error: 12.82 Å

pLDDT: mean 76.28, std 13.46, range [44.5, 91.06]

Sequence (96 aa):
MDSATETLLRDLEASPTDLRKLVVSALWRDRSSITIESEAVARWERDDPHRWASVQAWLLSRGVTIMVLRPRSSTVTSPPARTSQGPEPPPAGMRG

Secondary structure (DSSP, 8-state):
--HHHHHHHHHGGGS-HHHHHHHHHHHHTT-SEEEEEHHHHHHHHHH-HHHHHHHHHHHHHTTPEEEEE---------------S--PPP------